Protein AF-A0A2I0T508-F1 (afdb_monomer)

pLDDT: mean 82.02, std 12.59, range [43.59, 94.44]

Sequence (96 aa):
MKLAILESLFSGFYTRNPPATGTGTLHITLEDVNDNVPSLYPTLAKVCEDAKDLRVVVLGASDKDLHPNTDPFKFELNKQSGPEKLWRITKLNTLH

Nearest PDB structures (foldseek):
  5v5x-assembly1_A  TM=7.583E-01  e=4.319E-03  Mus musculus
  5vvm-assembly2_B  TM=7.137E-01  e=1.176E-01  Homo sapiens
  7t4e-assembly1_F  TM=5.465E-01  e=6.822E+00  Enterococcus faecalis

InterPro domains:
  IPR020894 Cadherin conserved site [PS00232] (28-38)
  IPR039808 Cadherin [PTHR24027] (16-92)

Foldseek 3Di:
DDWPWDKDKDKDWDPDVVTDIDIDIDTDTDDWDLPWDKDKPPPDFDADPPDPDPPRDDMDIFTPTDPPSTDDDDDDDDPDDDPDPPDDDDDDDPDD

Structure (mmCIF, N/CA/C/O backbone):
data_AF-A0A2I0T508-F1
#
_entry.id   AF-A0A2I0T508-F1
#
loop_
_atom_site.group_PDB
_atom_site.id
_atom_site.type_symbol
_atom_site.label_atom_id
_atom_site.label_alt_id
_atom_site.label_comp_id
_atom_site.label_asym_id
_atom_site.label_entity_id
_atom_site.label_seq_id
_atom_site.pdbx_PDB_ins_code
_atom_site.Cartn_x
_atom_site.Cartn_y
_atom_site.Cartn_z
_atom_site.occupancy
_atom_site.B_iso_or_equiv
_atom_site.auth_seq_id
_atom_site.auth_comp_id
_atom_site.auth_asym_id
_atom_site.auth_atom_id
_atom_site.pdbx_PDB_model_num
ATOM 1 N N . MET A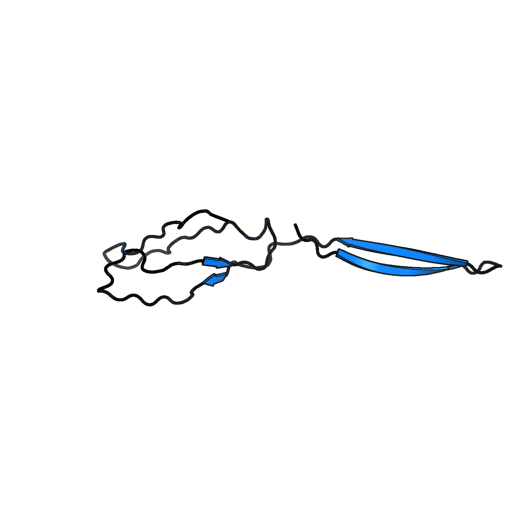 1 1 ? -2.458 3.220 -13.360 1.00 45.78 1 MET A N 1
ATOM 2 C CA . MET A 1 1 ? -1.290 3.038 -14.248 1.00 45.78 1 MET A CA 1
ATOM 3 C C . MET A 1 1 ? -0.482 4.322 -14.319 1.00 45.78 1 MET A C 1
ATOM 5 O O . MET A 1 1 ? -0.783 5.184 -15.138 1.00 45.78 1 MET A O 1
ATOM 9 N N . LYS A 1 2 ? 0.527 4.476 -13.462 1.00 43.59 2 LYS A N 1
ATOM 10 C CA . LYS A 1 2 ? 1.580 5.459 -13.715 1.00 43.59 2 LYS A CA 1
ATOM 11 C C . LYS A 1 2 ? 2.906 4.724 -13.738 1.00 43.59 2 LYS A C 1
ATOM 13 O O . LYS A 1 2 ? 3.523 4.493 -12.715 1.00 43.59 2 LYS A O 1
ATOM 18 N N . LEU A 1 3 ? 3.265 4.313 -14.942 1.00 57.47 3 LEU A N 1
ATOM 19 C CA . LEU A 1 3 ? 4.569 3.777 -15.282 1.00 57.47 3 LEU A CA 1
ATOM 20 C C . LEU A 1 3 ? 5.614 4.831 -14.904 1.00 57.47 3 LEU A C 1
ATOM 22 O O . LEU A 1 3 ? 5.442 6.010 -15.232 1.00 57.47 3 LEU A O 1
ATOM 26 N N . ALA A 1 4 ? 6.689 4.435 -14.234 1.00 65.94 4 ALA A N 1
ATOM 27 C CA . ALA A 1 4 ? 7.892 5.246 -14.293 1.00 65.94 4 ALA A CA 1
ATOM 28 C C . ALA A 1 4 ? 8.483 5.036 -15.693 1.00 65.94 4 ALA A C 1
ATOM 30 O O . ALA A 1 4 ? 8.881 3.925 -16.048 1.00 65.94 4 ALA A O 1
ATOM 31 N N . ILE A 1 5 ? 8.462 6.089 -16.511 1.00 77.81 5 ILE A N 1
ATOM 32 C CA . ILE A 1 5 ? 9.137 6.102 -17.808 1.00 77.81 5 ILE A CA 1
ATOM 33 C C . ILE A 1 5 ? 10.505 6.725 -17.579 1.00 77.81 5 ILE A C 1
ATOM 35 O O . ILE A 1 5 ? 10.604 7.860 -17.110 1.00 77.81 5 ILE A O 1
ATOM 39 N N . LEU A 1 6 ? 11.552 5.970 -17.897 1.00 83.75 6 LEU A N 1
ATOM 40 C CA . LEU A 1 6 ? 12.906 6.497 -17.957 1.00 83.75 6 LEU A CA 1
ATOM 41 C C . LEU A 1 6 ? 13.235 6.785 -19.418 1.00 83.75 6 LEU A C 1
ATOM 43 O O . LEU A 1 6 ? 13.191 5.889 -20.264 1.00 83.75 6 LEU A O 1
ATOM 47 N N . GLU A 1 7 ? 13.566 8.039 -19.701 1.00 90.31 7 GLU A N 1
ATOM 4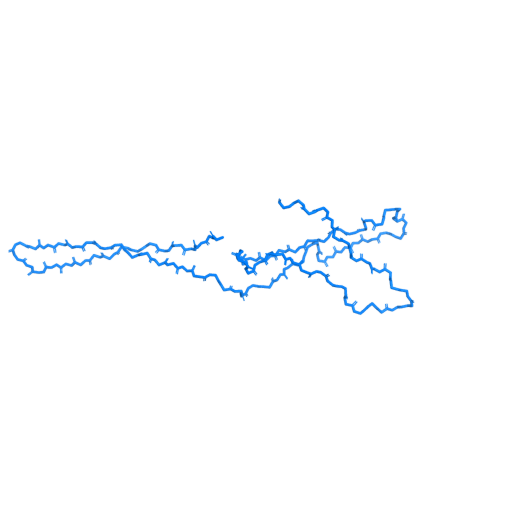8 C CA . GLU A 1 7 ? 14.048 8.465 -21.009 1.00 90.31 7 GLU A CA 1
ATOM 49 C C . GLU A 1 7 ? 15.567 8.615 -20.960 1.00 90.31 7 GLU A C 1
ATOM 51 O O . GLU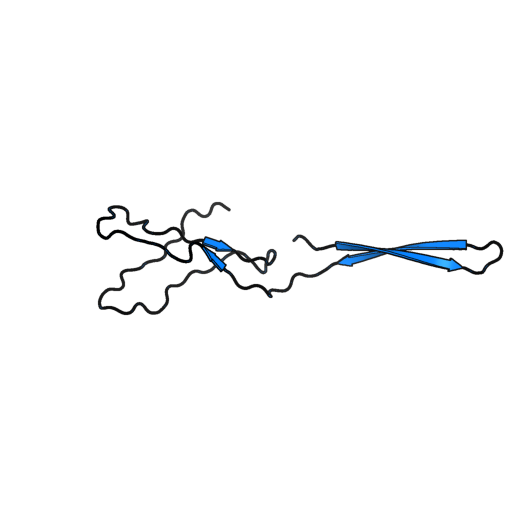 A 1 7 ? 16.120 9.293 -20.091 1.00 90.31 7 GLU A O 1
ATOM 56 N N . SER A 1 8 ? 16.255 7.966 -21.896 1.00 88.69 8 SER A N 1
ATOM 57 C CA . SER A 1 8 ? 17.704 8.079 -22.048 1.00 88.69 8 SER A CA 1
ATOM 58 C C . SER A 1 8 ? 18.058 8.412 -23.491 1.00 88.69 8 SER A C 1
ATOM 60 O O . SER A 1 8 ? 17.467 7.874 -24.425 1.00 88.69 8 SER A O 1
ATOM 62 N N . LEU A 1 9 ? 19.030 9.303 -23.678 1.00 92.31 9 LEU A N 1
ATOM 63 C CA . LEU A 1 9 ? 19.562 9.660 -24.989 1.00 92.31 9 LEU A CA 1
ATOM 64 C C . LEU A 1 9 ? 20.874 8.918 -25.222 1.00 92.31 9 LEU A C 1
ATOM 66 O O . LEU A 1 9 ? 21.809 9.023 -24.429 1.00 92.31 9 LEU A O 1
ATOM 70 N N . PHE A 1 10 ? 20.961 8.220 -26.348 1.00 90.12 10 PHE A N 1
ATOM 71 C CA . PHE A 1 10 ? 22.198 7.620 -26.825 1.00 90.12 10 PHE A CA 1
ATOM 72 C C . PHE A 1 10 ? 22.661 8.330 -28.098 1.00 90.12 10 PHE A C 1
ATOM 74 O O . PHE A 1 10 ? 21.866 8.590 -29.003 1.00 90.12 10 PHE A O 1
ATOM 81 N N . SER A 1 11 ? 23.958 8.631 -28.169 1.00 90.12 11 SER A N 1
ATOM 82 C CA . SER A 1 11 ? 24.590 9.271 -29.322 1.00 90.12 11 SER A CA 1
ATOM 83 C C . SER A 1 11 ? 25.643 8.343 -29.919 1.00 90.12 11 SER A C 1
ATOM 85 O O . SER A 1 11 ? 26.551 7.889 -29.221 1.00 90.12 11 SER A O 1
ATOM 87 N N . GLY A 1 12 ? 25.513 8.062 -31.214 1.00 89.12 12 GLY A N 1
ATOM 88 C CA . GLY A 1 12 ? 26.474 7.295 -31.998 1.00 89.12 12 GLY A CA 1
ATOM 89 C C . GLY A 1 12 ? 27.248 8.192 -32.962 1.00 89.12 12 GLY A C 1
ATOM 90 O O . GLY A 1 12 ? 26.666 9.042 -33.639 1.00 89.12 12 GLY A O 1
ATOM 91 N N . PHE A 1 13 ? 28.559 7.968 -33.063 1.00 90.25 13 PHE A N 1
ATOM 92 C CA . PHE A 1 13 ? 29.442 8.651 -34.010 1.00 90.25 13 PHE A CA 1
ATOM 93 C C . PHE A 1 13 ? 29.810 7.713 -35.163 1.00 90.25 13 PHE A C 1
ATOM 95 O O . PHE A 1 13 ? 30.315 6.613 -34.941 1.00 90.25 13 PHE A O 1
ATOM 102 N N . TYR A 1 14 ? 29.593 8.159 -36.399 1.00 88.06 14 TYR A N 1
ATOM 103 C CA . TYR A 1 14 ? 29.971 7.433 -37.608 1.00 88.06 14 TYR A CA 1
ATOM 104 C C . TYR A 1 14 ? 31.225 8.062 -38.215 1.00 88.06 14 TYR A C 1
ATOM 106 O O . TYR A 1 14 ? 31.209 9.216 -38.650 1.00 88.06 14 TYR A O 1
ATOM 114 N N . THR A 1 15 ? 32.302 7.284 -38.312 1.00 88.81 15 THR A N 1
ATOM 115 C CA . THR A 1 15 ? 33.604 7.688 -38.872 1.00 88.81 15 THR A CA 1
ATOM 116 C C . THR A 1 15 ? 33.617 7.711 -40.410 1.00 88.81 15 THR A C 1
ATOM 118 O O . THR A 1 15 ? 34.551 7.231 -41.050 1.00 88.81 15 THR A O 1
ATOM 121 N N . ARG A 1 16 ? 32.565 8.256 -41.035 1.00 86.50 16 ARG A N 1
ATOM 122 C CA . ARG A 1 16 ? 32.528 8.518 -42.485 1.00 86.50 16 ARG A CA 1
ATOM 123 C C . ARG A 1 16 ? 33.164 9.872 -42.814 1.00 86.50 16 ARG A C 1
ATOM 125 O O . ARG A 1 16 ? 33.439 10.660 -41.918 1.00 86.50 16 ARG A O 1
ATOM 132 N N . ASN A 1 17 ? 33.406 10.135 -44.098 1.00 90.69 17 ASN A N 1
ATOM 133 C CA . ASN A 1 17 ? 33.809 11.451 -44.593 1.00 90.69 17 ASN A CA 1
ATOM 134 C C . ASN A 1 17 ? 32.714 11.995 -45.536 1.00 90.69 17 ASN A C 1
ATOM 136 O O . ASN A 1 17 ? 32.562 11.445 -46.628 1.00 90.69 17 ASN A O 1
ATOM 140 N N . PRO A 1 18 ? 31.935 13.019 -45.144 1.00 88.94 18 PRO A N 1
ATOM 141 C CA . PRO A 1 18 ? 32.014 13.745 -43.877 1.00 88.94 18 PRO A CA 1
ATOM 142 C C . PRO A 1 18 ? 31.537 12.903 -42.673 1.00 88.94 18 PRO A C 1
ATOM 144 O O . PRO A 1 18 ? 30.709 11.999 -42.848 1.00 88.94 18 PRO A O 1
ATOM 147 N N . PRO A 1 19 ? 32.041 13.184 -41.455 1.00 88.94 19 PRO A N 1
ATOM 148 C CA . PRO A 1 19 ? 31.567 12.533 -40.238 1.00 88.94 19 PRO A CA 1
ATOM 149 C C . PRO A 1 19 ? 30.084 12.807 -40.007 1.00 88.94 19 PRO A C 1
ATOM 151 O O . PRO A 1 19 ? 29.589 13.891 -40.312 1.00 88.94 19 PRO A O 1
ATOM 154 N N . ALA A 1 20 ? 29.381 11.832 -39.440 1.00 91.88 20 ALA A N 1
ATOM 155 C CA . ALA A 1 20 ? 27.967 11.966 -39.112 1.00 91.88 20 ALA A CA 1
ATOM 156 C C . ALA A 1 20 ? 27.703 11.488 -37.686 1.00 91.88 20 ALA A C 1
ATOM 158 O O . ALA A 1 20 ? 28.365 10.574 -37.194 1.00 91.88 20 ALA A O 1
ATOM 159 N N . THR A 1 21 ? 26.703 12.076 -37.043 1.00 91.25 21 THR A N 1
ATOM 160 C CA . THR A 1 21 ? 26.183 11.630 -35.751 1.00 91.25 21 THR A CA 1
ATOM 161 C C . THR A 1 21 ? 24.737 11.189 -35.902 1.00 91.25 21 THR A C 1
ATOM 163 O O . THR A 1 21 ? 24.002 11.691 -36.752 1.00 91.25 21 THR A O 1
ATOM 166 N N . GLY A 1 22 ? 24.336 10.211 -35.099 1.00 91.44 22 GLY A N 1
ATOM 167 C CA . GLY A 1 22 ? 22.944 9.807 -34.960 1.00 91.44 22 GLY A CA 1
ATOM 168 C C . GLY A 1 22 ? 22.575 9.778 -33.488 1.00 91.44 22 GLY A C 1
ATOM 169 O O . GLY A 1 22 ? 23.335 9.250 -32.678 1.00 91.44 22 GLY A O 1
ATOM 170 N N . THR A 1 23 ? 21.411 10.322 -33.156 1.00 94.12 23 THR A N 1
ATOM 171 C CA . THR A 1 23 ? 20.872 10.294 -31.796 1.00 94.12 23 THR A CA 1
ATOM 172 C C . THR A 1 23 ? 19.637 9.408 -31.776 1.00 94.12 23 THR A C 1
ATOM 174 O O . THR A 1 23 ? 18.786 9.514 -32.658 1.00 94.12 23 THR A O 1
ATOM 177 N N . GLY A 1 24 ? 19.546 8.537 -30.777 1.00 92.75 24 GLY A N 1
ATOM 178 C CA . GLY A 1 24 ? 18.352 7.754 -30.484 1.00 92.75 24 GLY A CA 1
ATOM 179 C C . GLY A 1 24 ? 17.875 8.027 -29.063 1.00 92.75 24 GLY A C 1
ATOM 180 O O . GLY A 1 24 ? 18.693 8.219 -28.162 1.00 92.75 24 GLY A O 1
ATOM 181 N N . THR A 1 25 ? 16.561 8.022 -28.865 1.00 93.62 25 THR A N 1
ATOM 182 C CA . THR A 1 25 ? 15.950 8.068 -27.533 1.00 93.62 25 THR A CA 1
ATOM 183 C C . THR A 1 25 ? 15.477 6.669 -27.169 1.00 93.62 25 THR A C 1
ATOM 185 O O . THR A 1 25 ? 14.764 6.027 -27.940 1.00 93.62 25 THR A O 1
ATOM 188 N N . LEU A 1 26 ? 15.878 6.192 -25.997 1.00 90.56 26 LEU A N 1
ATOM 189 C CA . LEU A 1 26 ? 15.419 4.941 -25.416 1.00 90.56 26 LEU A CA 1
ATOM 190 C C . LEU A 1 26 ? 14.326 5.244 -24.391 1.00 90.56 26 LEU A C 1
ATOM 192 O O . LEU A 1 26 ? 14.572 5.965 -23.425 1.00 90.56 26 LEU A O 1
ATOM 196 N N . HIS A 1 27 ? 13.137 4.678 -24.603 1.00 91.19 27 HIS A N 1
ATOM 197 C CA . HIS A 1 27 ? 12.046 4.705 -23.630 1.00 91.19 27 HIS A CA 1
ATOM 198 C C . HIS A 1 27 ? 12.024 3.381 -22.878 1.00 91.19 27 HIS A C 1
ATOM 200 O O . HIS A 1 27 ? 11.742 2.334 -23.463 1.00 91.19 27 HIS A O 1
ATOM 206 N N . ILE A 1 28 ? 12.315 3.430 -21.582 1.00 88.44 28 ILE A N 1
ATOM 207 C CA . ILE A 1 28 ? 12.232 2.268 -20.702 1.00 88.44 28 ILE A CA 1
ATOM 208 C C . ILE A 1 28 ? 10.961 2.403 -19.878 1.00 88.44 28 ILE A C 1
ATOM 210 O O . ILE A 1 28 ? 10.764 3.394 -19.176 1.00 88.44 28 ILE A O 1
ATOM 214 N N . THR A 1 29 ? 10.106 1.391 -19.980 1.00 85.50 29 THR A N 1
ATOM 215 C CA . THR A 1 29 ? 8.873 1.297 -19.203 1.00 85.50 29 THR A CA 1
ATOM 216 C C . THR A 1 29 ? 9.104 0.344 -18.044 1.00 85.50 29 THR A C 1
ATOM 218 O O . THR A 1 29 ? 9.461 -0.810 -18.270 1.00 85.50 29 THR A O 1
ATOM 221 N N . LEU A 1 30 ? 8.927 0.830 -16.816 1.00 87.12 30 LEU A N 1
ATOM 222 C CA . LEU A 1 30 ? 9.001 -0.005 -15.622 1.00 87.12 30 LEU A CA 1
ATOM 223 C C . LEU A 1 30 ? 7.610 -0.528 -15.262 1.00 87.12 30 LEU A C 1
ATOM 225 O O . LEU A 1 30 ? 6.656 0.249 -15.159 1.00 87.12 30 LEU A O 1
ATOM 229 N N . GLU A 1 31 ? 7.518 -1.844 -15.089 1.00 87.56 31 GLU A N 1
ATOM 230 C CA . GLU A 1 31 ? 6.323 -2.516 -14.586 1.00 87.56 31 GLU A CA 1
ATOM 231 C C . GLU A 1 31 ? 6.322 -2.508 -13.058 1.00 87.56 31 GLU A C 1
ATOM 233 O O . GLU A 1 31 ? 7.358 -2.696 -12.420 1.00 87.56 31 GLU A O 1
ATOM 238 N N . ASP A 1 32 ? 5.146 -2.270 -12.489 1.00 87.12 32 ASP A N 1
ATOM 239 C CA . ASP A 1 32 ? 4.930 -2.298 -11.048 1.00 87.12 32 ASP A CA 1
ATOM 240 C C . ASP A 1 32 ? 4.787 -3.747 -10.566 1.00 87.12 32 ASP A C 1
ATOM 242 O O . ASP A 1 32 ? 4.018 -4.526 -11.140 1.00 87.12 32 ASP A O 1
ATOM 246 N N . VAL A 1 33 ? 5.511 -4.102 -9.508 1.00 91.00 33 VAL A N 1
ATOM 247 C CA . VAL A 1 33 ? 5.449 -5.420 -8.867 1.00 91.00 33 VAL A CA 1
ATOM 248 C C . VAL A 1 33 ? 4.889 -5.227 -7.466 1.00 91.00 33 VAL A C 1
ATOM 250 O O . VAL A 1 33 ? 5.245 -4.265 -6.803 1.00 91.00 33 VAL A O 1
ATOM 253 N N . ASN A 1 34 ? 4.037 -6.149 -7.018 1.00 91.31 34 ASN A N 1
ATOM 254 C CA . ASN A 1 34 ? 3.477 -6.137 -5.668 1.00 91.31 34 ASN A CA 1
ATOM 255 C C . ASN A 1 34 ? 4.548 -6.532 -4.636 1.00 91.31 34 ASN A C 1
ATOM 257 O O . ASN A 1 34 ? 4.673 -7.710 -4.280 1.00 91.31 34 ASN A O 1
ATOM 261 N N . ASP A 1 35 ? 5.380 -5.568 -4.249 1.00 93.19 35 ASP A N 1
ATOM 262 C CA . ASP A 1 35 ? 6.482 -5.744 -3.303 1.00 93.19 35 ASP A CA 1
ATOM 263 C C . ASP A 1 35 ? 6.319 -4.927 -2.014 1.00 93.19 35 ASP A C 1
ATOM 265 O O . ASP A 1 35 ? 7.103 -5.098 -1.072 1.00 93.19 35 ASP A O 1
ATOM 269 N N . ASN A 1 36 ? 5.271 -4.106 -1.921 1.00 92.56 36 ASN A N 1
ATOM 270 C CA . ASN A 1 36 ? 4.895 -3.409 -0.704 1.00 92.56 36 ASN A CA 1
ATOM 271 C C . ASN A 1 36 ? 3.713 -4.115 -0.024 1.00 92.56 36 ASN A C 1
ATOM 273 O O . ASN A 1 36 ? 2.914 -4.814 -0.633 1.00 92.56 36 ASN A O 1
ATOM 277 N N . VAL A 1 37 ? 3.651 -4.006 1.306 1.00 92.56 37 VAL A N 1
ATOM 278 C CA . VAL A 1 37 ? 2.540 -4.558 2.092 1.00 92.56 37 VAL A CA 1
ATOM 279 C C . VAL A 1 37 ? 1.639 -3.432 2.595 1.00 92.56 37 VAL A C 1
ATOM 281 O O . VAL A 1 37 ? 2.153 -2.373 2.986 1.00 92.56 37 VAL A O 1
ATOM 284 N N . PRO A 1 38 ? 0.319 -3.665 2.719 1.00 94.44 38 PRO A N 1
ATOM 285 C CA . PRO A 1 38 ? -0.590 -2.643 3.208 1.00 94.44 38 PRO A CA 1
ATOM 286 C C . PRO A 1 38 ? -0.266 -2.221 4.643 1.00 94.44 38 PRO A C 1
ATOM 288 O O . PRO A 1 38 ? -0.046 -3.045 5.535 1.00 94.44 38 PRO A O 1
ATOM 291 N N . SER A 1 39 ? -0.309 -0.915 4.890 1.00 93.50 39 SER A N 1
ATOM 292 C CA . SER A 1 39 ? -0.100 -0.304 6.204 1.00 93.50 39 SER A CA 1
ATOM 293 C C . SER A 1 39 ? -1.416 0.220 6.779 1.00 93.50 39 SER A C 1
ATOM 295 O O . SER A 1 39 ? -2.189 0.867 6.077 1.00 93.50 39 SER A O 1
ATOM 297 N N . LEU A 1 40 ? -1.687 -0.069 8.056 1.00 92.19 40 LEU A N 1
ATOM 298 C CA . LEU A 1 40 ? -2.910 0.349 8.752 1.00 92.19 40 LEU A CA 1
ATOM 299 C C . LEU A 1 40 ? -2.761 1.732 9.391 1.00 92.19 40 LEU A C 1
ATOM 301 O O . LEU A 1 40 ? -1.734 2.034 10.001 1.00 92.19 40 LEU A O 1
ATOM 305 N N . TYR A 1 41 ? -3.826 2.532 9.345 1.00 89.50 41 TYR A N 1
ATOM 306 C CA . TYR A 1 41 ? -3.907 3.809 10.048 1.00 89.50 41 TYR A CA 1
ATOM 307 C C . TYR A 1 41 ? -5.316 4.064 10.622 1.00 89.50 41 TYR A C 1
ATOM 309 O O . TYR A 1 41 ? -6.293 3.931 9.888 1.00 89.50 41 TYR A O 1
ATOM 317 N N . PRO A 1 42 ? -5.451 4.493 11.891 1.00 89.50 42 PRO A N 1
ATOM 318 C CA . PRO A 1 42 ? -4.397 4.564 12.901 1.00 89.50 42 PRO A CA 1
ATOM 319 C C . PRO A 1 42 ? -3.951 3.170 13.373 1.00 8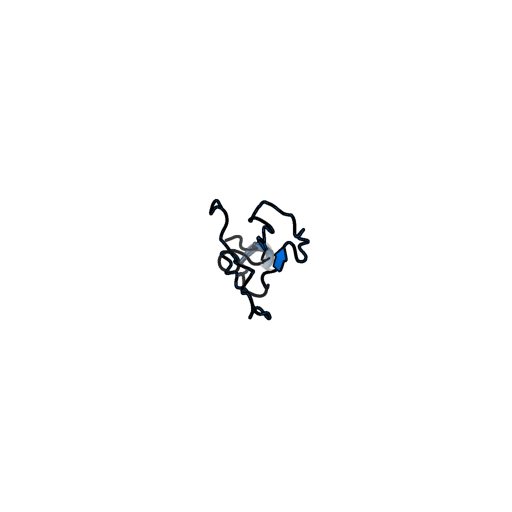9.50 42 PRO A C 1
ATOM 321 O O . PRO A 1 42 ? -4.735 2.225 13.404 1.00 89.50 42 PRO A O 1
ATOM 324 N N . THR A 1 43 ? -2.688 3.049 13.792 1.00 88.94 43 THR A N 1
ATOM 325 C CA . THR A 1 43 ? -2.139 1.810 14.380 1.00 88.94 43 THR A CA 1
ATOM 326 C C . THR A 1 43 ? -2.552 1.607 15.838 1.00 88.94 43 THR A C 1
ATOM 328 O O . THR A 1 43 ? -2.525 0.487 16.342 1.00 88.94 43 THR A O 1
ATOM 331 N N . LEU A 1 44 ? -2.948 2.686 16.515 1.00 86.06 44 LEU A N 1
ATOM 332 C CA . LEU A 1 44 ? -3.458 2.676 17.878 1.00 86.06 44 LEU A CA 1
ATOM 333 C C . LEU A 1 44 ? -4.730 3.514 17.945 1.00 86.06 44 LEU A C 1
ATOM 335 O O . LEU A 1 44 ? -4.730 4.688 17.577 1.00 86.06 44 LEU A O 1
ATOM 339 N N . ALA A 1 45 ? -5.788 2.927 18.490 1.00 83.56 45 ALA A N 1
ATOM 340 C CA . ALA A 1 45 ? -7.021 3.626 18.799 1.00 83.56 45 ALA A CA 1
ATOM 341 C C . ALA A 1 45 ? -7.294 3.557 20.302 1.00 83.56 45 ALA A C 1
ATOM 343 O O . ALA A 1 45 ? -7.053 2.532 20.941 1.00 83.56 45 ALA A O 1
ATOM 344 N N . LYS A 1 46 ? -7.786 4.662 20.866 1.00 81.44 46 LYS A N 1
ATOM 345 C CA . LYS A 1 46 ? -8.212 4.748 22.264 1.00 81.44 46 LYS A CA 1
ATOM 346 C C . LYS A 1 46 ? -9.715 4.947 22.302 1.00 81.44 46 LYS A C 1
ATOM 348 O O . LYS A 1 46 ? -10.249 5.766 21.562 1.00 81.44 46 LYS A O 1
ATOM 353 N N . VAL A 1 47 ? -10.361 4.184 23.168 1.00 79.06 47 VAL A N 1
ATOM 354 C CA . VAL A 1 47 ? -11.813 4.083 23.264 1.00 79.06 47 VAL A CA 1
ATOM 355 C C . VAL A 1 47 ? -12.204 4.307 24.708 1.00 79.06 47 VAL A C 1
ATOM 357 O O . VAL A 1 47 ? -11.597 3.711 25.597 1.00 79.06 47 VAL A O 1
ATOM 360 N N . CYS A 1 48 ? -13.204 5.153 24.932 1.00 78.38 48 CYS A N 1
ATOM 361 C CA . CYS A 1 48 ? -13.794 5.334 26.250 1.00 78.38 48 CYS A CA 1
ATOM 362 C C . CYS A 1 48 ? -14.997 4.398 26.412 1.00 78.38 48 CYS A C 1
ATOM 364 O O . CYS A 1 48 ? -15.761 4.194 25.470 1.00 78.38 48 CYS A O 1
ATOM 366 N N . GLU A 1 49 ? -15.163 3.830 27.604 1.00 72.75 49 GLU A N 1
ATOM 367 C CA . GLU A 1 49 ? -16.252 2.897 27.926 1.00 72.75 49 GLU A CA 1
ATOM 368 C C . GLU A 1 49 ? -17.638 3.569 27.897 1.00 72.75 49 GLU A C 1
ATOM 370 O O . GLU A 1 49 ? -18.642 2.930 27.604 1.00 72.75 49 GLU A O 1
ATOM 375 N N . ASP A 1 50 ? -17.688 4.882 28.128 1.00 73.12 50 ASP A N 1
ATOM 376 C CA . ASP A 1 50 ? -18.892 5.718 28.100 1.00 73.12 50 ASP A CA 1
ATOM 377 C C . ASP A 1 50 ? -19.234 6.269 26.702 1.00 73.12 50 ASP A C 1
ATOM 379 O O . ASP A 1 50 ? -20.164 7.072 26.551 1.00 73.12 50 ASP A O 1
ATOM 383 N N . ALA A 1 51 ? -18.500 5.853 25.664 1.00 67.56 51 ALA A N 1
ATOM 384 C CA . ALA A 1 51 ? -18.736 6.303 24.302 1.00 67.56 51 ALA A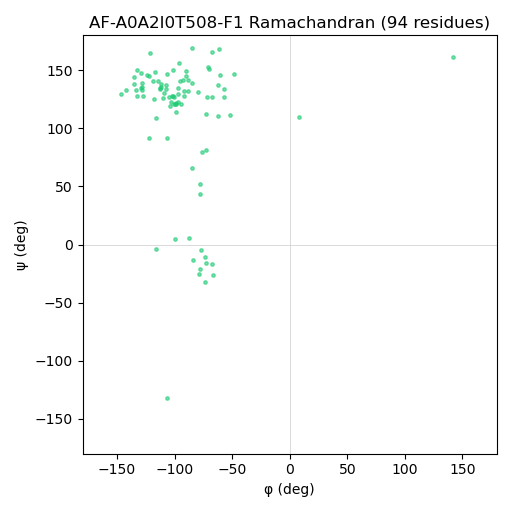 CA 1
ATOM 385 C C . ALA A 1 51 ? -20.135 5.874 23.823 1.00 67.56 51 ALA A C 1
ATOM 387 O O . ALA A 1 51 ? -20.410 4.703 23.576 1.00 67.56 51 ALA A O 1
ATOM 388 N N . LYS A 1 52 ? -21.032 6.854 23.655 1.00 63.66 52 LYS A N 1
ATOM 389 C CA . LYS A 1 52 ? -22.406 6.633 23.164 1.00 63.66 52 LYS A CA 1
ATOM 390 C C . LYS A 1 52 ? -22.484 6.308 21.666 1.00 63.66 52 LYS A C 1
ATOM 392 O O . LYS A 1 52 ? -23.534 5.862 21.209 1.00 63.66 52 LYS A O 1
ATOM 397 N N . ASP A 1 53 ? -21.420 6.557 20.900 1.00 62.62 53 ASP A N 1
ATOM 398 C CA . ASP A 1 53 ? -21.361 6.255 19.465 1.00 62.62 53 ASP A CA 1
ATOM 399 C C . ASP A 1 53 ? -20.665 4.904 19.227 1.00 62.62 53 ASP A C 1
ATOM 401 O O . ASP A 1 53 ? -19.560 4.663 19.706 1.00 62.62 53 ASP A O 1
ATOM 405 N N . LEU A 1 54 ? -21.308 4.029 18.448 1.00 60.12 54 LEU A N 1
ATOM 406 C CA . LEU A 1 54 ? -20.778 2.723 18.035 1.00 60.12 54 LEU A CA 1
ATOM 407 C C . LEU A 1 54 ? -19.671 2.849 16.970 1.00 60.12 54 LEU A C 1
ATOM 409 O O . LEU A 1 54 ? -18.995 1.866 16.659 1.00 60.12 54 LEU A O 1
ATOM 413 N N . ARG A 1 55 ? -19.467 4.044 16.397 1.00 61.72 55 ARG A N 1
ATOM 414 C CA . ARG A 1 55 ? -18.352 4.366 15.489 1.00 61.72 55 ARG A CA 1
ATOM 415 C C . ARG A 1 55 ? -17.115 4.761 16.276 1.00 61.72 55 ARG A C 1
ATOM 417 O O . ARG A 1 55 ? -16.642 5.889 16.240 1.00 61.72 55 ARG A O 1
ATOM 424 N N . VAL A 1 56 ? -16.608 3.783 16.999 1.00 71.25 56 VAL A N 1
ATOM 425 C CA . VAL A 1 56 ? -15.554 3.992 17.977 1.00 71.25 56 VAL A CA 1
ATOM 426 C C . VAL A 1 56 ? -14.188 4.239 17.311 1.00 71.25 56 VAL A C 1
ATOM 428 O O . VAL A 1 56 ? -13.375 4.996 17.836 1.00 71.25 56 VAL A O 1
ATOM 431 N N . VAL A 1 57 ? -13.933 3.633 16.142 1.00 81.06 57 VAL A N 1
ATOM 432 C CA . VAL A 1 57 ? -12.664 3.765 15.406 1.00 81.06 57 VAL A CA 1
ATOM 433 C C . VAL A 1 57 ? -12.906 3.713 13.898 1.00 81.06 57 VAL A C 1
ATOM 435 O O . VAL A 1 57 ? -13.543 2.786 13.400 1.00 81.06 57 VAL A O 1
ATOM 438 N N . VAL A 1 58 ? -12.356 4.681 13.162 1.00 85.38 58 VAL A N 1
ATOM 439 C CA . VAL A 1 58 ? -12.263 4.643 11.695 1.00 85.38 58 VAL A CA 1
ATOM 440 C C . VAL A 1 58 ? -10.855 4.193 11.325 1.00 85.38 58 VAL A C 1
ATOM 442 O O . VAL A 1 58 ? -9.888 4.835 11.725 1.00 85.38 58 VAL A O 1
ATOM 445 N N . LEU A 1 59 ? -10.751 3.088 10.587 1.00 87.38 59 LEU A N 1
ATOM 446 C CA . LEU A 1 59 ? -9.487 2.523 10.115 1.00 87.38 59 LEU A CA 1
ATOM 447 C C . LEU A 1 59 ? -9.401 2.671 8.595 1.00 87.38 59 LEU A C 1
ATOM 449 O O . LEU A 1 59 ? -10.377 2.426 7.885 1.00 87.38 59 LEU A O 1
ATOM 453 N N . GLY A 1 60 ? -8.223 3.038 8.114 1.00 89.81 60 GLY A N 1
ATOM 454 C CA . GLY A 1 60 ? -7.829 3.011 6.715 1.00 89.81 60 GLY A CA 1
ATOM 455 C C . GLY A 1 60 ? -6.604 2.126 6.518 1.00 89.81 60 GLY A C 1
ATOM 456 O O . GLY A 1 60 ? -5.909 1.769 7.473 1.00 89.81 60 GLY A O 1
ATOM 457 N N . ALA A 1 61 ? -6.350 1.776 5.263 1.00 91.69 61 ALA A N 1
ATOM 458 C CA . ALA A 1 61 ? -5.115 1.139 4.847 1.00 91.69 61 ALA A CA 1
ATOM 459 C C . ALA A 1 61 ? -4.532 1.906 3.661 1.00 91.69 61 ALA A C 1
ATOM 461 O O . ALA A 1 61 ? -5.279 2.476 2.863 1.00 91.69 61 ALA A O 1
ATOM 462 N N . SER A 1 62 ? -3.209 1.928 3.572 1.00 91.62 62 SER A N 1
ATOM 463 C CA . SER A 1 62 ? -2.482 2.493 2.442 1.00 91.62 62 SER A CA 1
ATOM 464 C C . SER A 1 62 ? -1.353 1.568 2.027 1.00 91.62 62 SER A C 1
ATOM 466 O O . SER A 1 62 ? -0.631 1.052 2.883 1.00 91.62 62 SER A O 1
ATOM 468 N N . ASP A 1 63 ? -1.183 1.415 0.724 1.00 93.56 63 ASP A N 1
ATOM 469 C CA . ASP A 1 63 ? -0.084 0.691 0.101 1.00 93.56 63 ASP A CA 1
ATOM 470 C C . ASP A 1 63 ? 0.636 1.632 -0.877 1.00 93.56 63 ASP A C 1
ATOM 472 O O . ASP A 1 63 ? 0.008 2.534 -1.441 1.00 93.56 63 ASP A O 1
ATOM 476 N N . LYS A 1 64 ? 1.957 1.484 -0.998 1.00 91.44 64 LYS A N 1
ATOM 477 C CA . LYS A 1 64 ? 2.801 2.318 -1.863 1.00 91.44 64 LYS A CA 1
ATOM 478 C C . LYS A 1 64 ? 2.825 1.831 -3.307 1.00 91.44 64 LYS A C 1
ATOM 480 O O . LYS A 1 64 ? 3.264 2.597 -4.166 1.00 91.44 64 LYS A O 1
ATOM 485 N N . ASP A 1 65 ? 2.343 0.619 -3.552 1.00 91.69 65 ASP A N 1
ATOM 486 C CA . ASP A 1 65 ? 2.207 0.080 -4.896 1.00 91.69 65 ASP A CA 1
ATOM 487 C C . ASP A 1 65 ? 1.146 0.832 -5.703 1.00 91.69 65 ASP A C 1
ATOM 489 O O . ASP A 1 65 ? 0.328 1.607 -5.187 1.00 91.69 65 ASP A O 1
ATOM 493 N N . LEU A 1 66 ? 1.161 0.616 -7.014 1.00 88.25 66 LEU A N 1
ATOM 494 C CA . LEU A 1 66 ? 0.217 1.240 -7.927 1.00 88.25 66 LEU A CA 1
ATOM 495 C C . LEU A 1 66 ? -0.950 0.303 -8.220 1.00 88.25 66 LEU A C 1
ATOM 497 O O . LEU A 1 66 ? -0.838 -0.914 -8.159 1.00 88.25 66 LEU A O 1
ATOM 501 N N . HIS A 1 67 ? -2.096 0.861 -8.618 1.00 85.69 67 HIS A N 1
ATOM 502 C CA . HIS A 1 67 ? -3.202 0.035 -9.108 1.00 85.69 67 HIS A CA 1
ATOM 503 C C . HIS A 1 67 ? -2.730 -0.825 -10.298 1.00 85.69 67 HIS A C 1
ATOM 505 O O . HIS A 1 67 ? -2.223 -0.239 -11.271 1.00 85.69 67 HIS A O 1
ATOM 511 N N . PRO A 1 68 ? -2.930 -2.162 -10.272 1.00 89.12 68 PRO A N 1
ATOM 512 C CA . PRO A 1 68 ? -3.842 -2.934 -9.404 1.00 89.12 68 PRO A CA 1
ATOM 513 C C . PRO A 1 68 ? -3.221 -3.620 -8.168 1.00 89.12 68 PRO A C 1
ATOM 515 O O . PRO A 1 68 ? -3.923 -4.359 -7.486 1.00 89.12 68 PRO A O 1
ATOM 518 N N . ASN A 1 69 ? -1.938 -3.419 -7.879 1.00 91.19 69 ASN A N 1
ATOM 519 C CA . ASN A 1 69 ? -1.233 -4.054 -6.758 1.00 91.19 69 ASN A CA 1
ATOM 520 C C . ASN A 1 69 ? -1.548 -3.425 -5.385 1.00 91.19 69 ASN A C 1
ATOM 522 O O . ASN A 1 69 ? -1.117 -3.937 -4.361 1.00 91.19 69 ASN A O 1
ATOM 526 N N . THR A 1 70 ? -2.326 -2.341 -5.363 1.00 90.06 70 THR A N 1
ATOM 527 C CA . THR A 1 70 ? -2.767 -1.614 -4.162 1.00 90.06 70 THR A CA 1
ATOM 528 C C . THR A 1 70 ? -4.258 -1.869 -3.875 1.00 90.06 70 THR A C 1
ATOM 530 O O . THR A 1 70 ? -4.702 -3.016 -3.868 1.00 90.06 70 THR A O 1
ATOM 533 N N . ASP A 1 71 ? -5.055 -0.832 -3.611 1.00 87.50 71 ASP A N 1
ATOM 534 C CA . ASP A 1 71 ? -6.496 -0.911 -3.362 1.00 87.50 71 ASP A CA 1
ATOM 535 C C . ASP A 1 71 ? -7.269 -1.755 -4.413 1.00 87.50 71 ASP A C 1
ATOM 537 O O . ASP A 1 71 ? -6.911 -1.760 -5.599 1.00 87.50 71 ASP A O 1
ATOM 541 N N . PRO A 1 72 ? -8.354 -2.464 -4.013 1.00 90.25 72 PRO A N 1
ATOM 542 C CA . PRO A 1 72 ? -9.075 -2.385 -2.734 1.00 90.25 72 PRO A CA 1
ATOM 543 C C . PRO A 1 72 ? -8.575 -3.332 -1.625 1.00 90.25 72 PRO A C 1
ATOM 545 O O . PRO A 1 72 ? -8.268 -4.499 -1.853 1.00 90.25 72 PRO A O 1
ATOM 548 N N . PHE A 1 73 ? -8.633 -2.864 -0.373 1.00 90.06 73 PHE A N 1
ATOM 549 C CA . PHE A 1 73 ? -8.204 -3.634 0.802 1.00 90.06 73 PHE A CA 1
ATOM 550 C C . PHE A 1 73 ? -9.314 -4.483 1.441 1.00 90.06 73 PHE A C 1
ATOM 552 O O . PHE A 1 73 ? -10.489 -4.100 1.476 1.00 90.06 73 PHE A O 1
ATOM 559 N N . LYS A 1 74 ? -8.911 -5.611 2.042 1.00 89.50 74 LYS A N 1
ATOM 560 C CA . LYS A 1 74 ? -9.758 -6.474 2.877 1.00 89.50 74 LYS A CA 1
ATOM 561 C C . LYS A 1 74 ? -9.326 -6.374 4.340 1.00 89.50 74 LYS A C 1
ATOM 563 O O . LYS A 1 74 ? -8.167 -6.609 4.659 1.00 89.50 74 LYS A O 1
ATOM 568 N N . PHE A 1 75 ? -10.270 -6.067 5.226 1.00 89.38 75 PHE A N 1
ATOM 569 C CA . PHE A 1 75 ? -10.027 -5.963 6.666 1.00 89.38 75 PHE A CA 1
ATOM 570 C C . PHE A 1 75 ? -10.693 -7.125 7.401 1.00 89.38 75 PHE A C 1
ATOM 572 O O . PHE A 1 75 ? -11.883 -7.381 7.209 1.00 89.38 75 PHE A O 1
ATOM 579 N N . GLU A 1 76 ? -9.943 -7.797 8.272 1.00 87.88 76 GLU A N 1
ATOM 580 C CA . GLU A 1 76 ? -10.421 -8.917 9.083 1.00 87.88 76 GLU A CA 1
ATOM 581 C C . GLU A 1 76 ? -9.938 -8.774 10.530 1.00 87.88 76 GLU A C 1
ATOM 583 O O . GLU A 1 76 ? -8.833 -8.301 10.789 1.00 87.88 76 GLU A O 1
ATOM 588 N N . LEU A 1 77 ? -10.776 -9.181 11.488 1.00 86.81 77 LEU A N 1
ATOM 589 C CA . LEU A 1 77 ? -10.374 -9.279 12.889 1.00 86.81 77 LEU A CA 1
ATOM 590 C C . LEU A 1 77 ? -9.776 -10.658 13.143 1.00 86.81 77 LEU A C 1
ATOM 592 O O . LEU A 1 77 ? -10.387 -11.677 12.820 1.00 86.81 77 LEU A O 1
ATOM 596 N N . ASN A 1 78 ? -8.620 -10.684 13.802 1.00 83.81 78 ASN A N 1
ATOM 597 C CA . ASN A 1 78 ? -8.051 -11.918 14.334 1.00 83.81 78 ASN A CA 1
ATOM 598 C C . ASN A 1 78 ? -8.984 -12.547 15.386 1.00 83.81 78 ASN A C 1
ATOM 600 O O . ASN A 1 78 ? -9.938 -11.921 15.858 1.00 83.81 78 ASN A O 1
ATOM 604 N N . LYS A 1 79 ? -8.700 -13.798 15.779 1.00 80.56 79 LYS A N 1
ATOM 605 C CA . LYS A 1 79 ? -9.455 -14.501 16.829 1.00 80.56 79 LYS A CA 1
ATOM 606 C C . LYS A 1 79 ? -9.534 -13.630 18.089 1.00 80.56 79 LYS A C 1
ATOM 608 O O . LYS A 1 79 ? -8.524 -13.391 18.745 1.00 80.56 79 LYS A O 1
ATOM 613 N N . GLN A 1 80 ? -10.738 -13.159 18.404 1.00 79.00 80 GLN A N 1
ATOM 614 C CA . GLN A 1 80 ? -10.996 -12.369 19.603 1.00 79.00 80 GLN A CA 1
ATOM 615 C C . GLN A 1 80 ? -10.923 -13.301 20.817 1.00 79.00 80 GLN A C 1
ATOM 617 O O . GLN A 1 80 ? -11.572 -14.347 20.827 1.00 79.00 80 GLN A O 1
ATOM 622 N N . SER A 1 81 ? -10.103 -12.942 21.804 1.00 68.75 81 SER A N 1
ATOM 623 C CA . SER A 1 81 ? -9.980 -13.680 23.062 1.00 68.75 81 SER A CA 1
ATOM 624 C C . SER A 1 81 ? -10.853 -13.005 24.118 1.00 68.75 81 SER A C 1
ATOM 626 O O . SER A 1 81 ? -10.700 -11.810 24.360 1.00 68.75 81 SER A O 1
ATOM 628 N N . GLY A 1 82 ? -11.787 -13.749 24.707 1.00 66.31 82 GLY A N 1
ATOM 629 C CA . GLY A 1 82 ? -12.747 -13.241 25.687 1.00 66.31 82 GLY A CA 1
ATOM 630 C C . GLY A 1 82 ? -14.141 -13.860 25.516 1.00 66.31 82 GLY A C 1
ATOM 631 O O . GLY A 1 82 ? -14.432 -14.418 24.457 1.00 66.31 82 GLY A O 1
ATOM 632 N N . PRO A 1 83 ? -14.999 -13.794 26.550 1.00 58.75 83 PRO A N 1
ATOM 633 C CA . PRO A 1 83 ? -16.328 -14.417 26.545 1.00 58.75 83 PRO A CA 1
ATOM 634 C C . PRO A 1 83 ? -17.316 -13.776 25.554 1.00 58.75 83 PRO A C 1
ATOM 636 O O . PRO A 1 83 ? -18.296 -14.410 25.178 1.00 58.75 83 PRO A O 1
ATOM 639 N N . GLU A 1 84 ? -17.037 -12.564 25.072 1.00 61.72 84 GLU A N 1
ATOM 640 C CA . GLU A 1 84 ? -17.921 -11.786 24.203 1.00 61.72 84 GLU A CA 1
ATOM 641 C C . GLU A 1 84 ? -17.136 -11.343 22.946 1.00 61.72 84 GLU A C 1
ATOM 643 O O . GLU A 1 84 ? -16.052 -10.764 23.047 1.00 61.72 84 GLU A O 1
ATOM 648 N N . LYS A 1 85 ? -17.654 -11.605 21.736 1.00 65.06 85 LYS A N 1
ATOM 649 C CA . LYS A 1 85 ? -17.096 -11.077 20.470 1.00 65.06 85 LYS A CA 1
ATOM 650 C C . LYS A 1 85 ? -17.482 -9.600 20.314 1.00 65.06 85 LYS A C 1
ATOM 652 O O . LYS A 1 85 ? -18.440 -9.283 19.614 1.00 65.06 85 LYS A O 1
ATOM 657 N N . LEU A 1 86 ? -16.770 -8.710 20.998 1.00 75.62 86 LEU A N 1
ATOM 658 C CA . LEU A 1 86 ? -17.158 -7.300 21.147 1.00 75.62 86 LEU A CA 1
ATOM 659 C C . LEU A 1 86 ? -16.846 -6.426 19.924 1.00 75.62 86 LEU A C 1
ATOM 661 O O . LEU A 1 86 ? -17.511 -5.416 19.704 1.00 75.62 86 LEU A O 1
ATOM 665 N N . TRP A 1 87 ? -15.855 -6.798 19.110 1.00 80.31 87 TRP A N 1
ATOM 666 C CA . TRP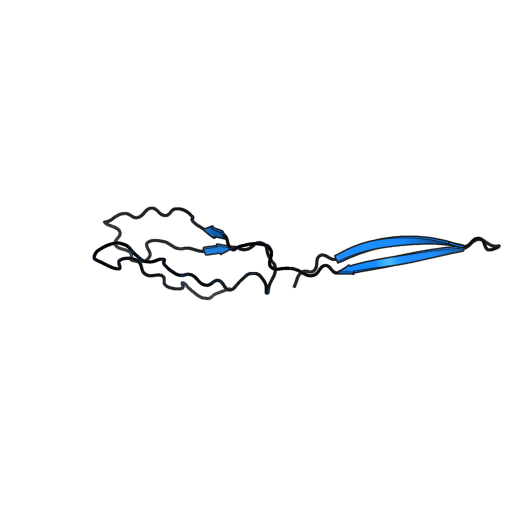 A 1 87 ? -15.421 -5.970 17.982 1.00 80.31 87 TRP A CA 1
ATOM 667 C C . TRP A 1 87 ? -16.052 -6.423 16.667 1.00 80.31 87 TRP A C 1
ATOM 669 O O . TRP A 1 87 ? -16.050 -7.611 16.330 1.00 80.31 87 TRP A O 1
ATOM 679 N N . ARG A 1 88 ? -16.539 -5.456 15.882 1.00 82.62 88 ARG A N 1
ATOM 680 C CA . ARG A 1 88 ? -17.073 -5.664 14.532 1.00 82.62 88 ARG A CA 1
ATOM 681 C C . ARG A 1 88 ? -16.498 -4.623 13.582 1.00 82.62 88 ARG A C 1
ATOM 683 O O . ARG A 1 88 ? -16.545 -3.433 13.873 1.00 82.62 88 ARG A O 1
ATOM 690 N N . ILE A 1 89 ? -16.026 -5.075 12.423 1.00 85.31 89 ILE A N 1
ATOM 691 C CA . ILE A 1 89 ? -15.620 -4.192 11.327 1.00 85.31 89 ILE A CA 1
ATOM 692 C C . ILE A 1 89 ? -16.816 -3.982 10.402 1.00 85.31 89 ILE A C 1
ATOM 694 O O . ILE A 1 89 ? -17.478 -4.937 9.996 1.00 85.31 89 ILE A O 1
ATOM 698 N N . THR A 1 90 ? -17.082 -2.728 10.054 1.00 84.62 90 THR A N 1
ATOM 699 C CA . THR A 1 90 ? -18.070 -2.349 9.041 1.00 84.62 90 THR A CA 1
ATOM 700 C C . THR A 1 90 ? -17.428 -1.392 8.054 1.00 84.62 90 THR A C 1
ATOM 702 O O . THR A 1 90 ? -16.762 -0.444 8.465 1.00 84.62 90 THR A O 1
ATOM 705 N N . LYS A 1 91 ? -17.649 -1.615 6.757 1.00 84.06 91 LYS A N 1
ATOM 706 C CA . LYS A 1 91 ? -17.182 -0.704 5.711 1.00 84.06 91 LYS A CA 1
ATOM 707 C C . LYS A 1 91 ? -17.940 0.624 5.814 1.00 84.06 91 LYS A C 1
ATOM 709 O O . LYS A 1 91 ? -19.168 0.623 5.837 1.00 84.06 91 LYS A O 1
ATOM 714 N N . LEU A 1 92 ? -17.214 1.737 5.878 1.00 79.31 92 LEU A N 1
ATOM 715 C CA . LEU A 1 92 ? -17.783 3.087 5.848 1.00 79.31 92 LEU A CA 1
ATOM 716 C C . LEU A 1 92 ? -17.748 3.619 4.405 1.00 79.31 92 LEU A C 1
ATOM 718 O O . LEU A 1 92 ? -16.794 3.324 3.693 1.00 79.31 92 LEU A O 1
ATOM 722 N N . ASN A 1 93 ? -18.811 4.326 3.989 1.00 63.25 93 ASN A N 1
ATOM 723 C CA . ASN A 1 93 ? -19.049 4.995 2.693 1.00 63.25 93 ASN A CA 1
ATOM 724 C C . ASN A 1 93 ? -18.027 4.725 1.565 1.00 63.25 93 ASN A C 1
ATOM 726 O O . ASN A 1 93 ? -16.915 5.241 1.570 1.00 63.25 93 ASN A O 1
ATOM 730 N N . THR A 1 94 ? -18.452 3.988 0.535 1.00 52.81 94 THR A N 1
ATOM 731 C CA . THR A 1 94 ? -17.677 3.629 -0.670 1.00 52.81 94 THR A CA 1
ATOM 732 C C . THR A 1 94 ? -17.574 4.754 -1.704 1.00 52.81 94 THR A C 1
ATOM 734 O O . THR A 1 94 ? -17.910 4.539 -2.866 1.00 52.81 94 THR A O 1
ATOM 737 N N . LEU A 1 95 ? -17.161 5.954 -1.313 1.00 46.72 95 LEU A N 1
ATOM 738 C CA . LEU A 1 95 ? -16.878 7.012 -2.286 1.00 46.72 95 LEU A CA 1
ATOM 739 C C . LEU A 1 95 ? -15.367 7.189 -2.367 1.00 46.72 95 LEU A C 1
ATOM 741 O O . LEU A 1 95 ? -14.766 7.880 -1.548 1.00 46.72 95 LEU A O 1
ATOM 745 N N . HIS A 1 96 ? -14.798 6.444 -3.312 1.00 46.53 96 HIS A N 1
ATOM 746 C CA . HIS A 1 96 ? -13.482 6.689 -3.886 1.00 46.53 96 HIS A CA 1
ATOM 747 C C . HIS A 1 96 ? -13.579 7.817 -4.915 1.00 46.53 96 HIS A C 1
ATOM 749 O O . HIS A 1 96 ?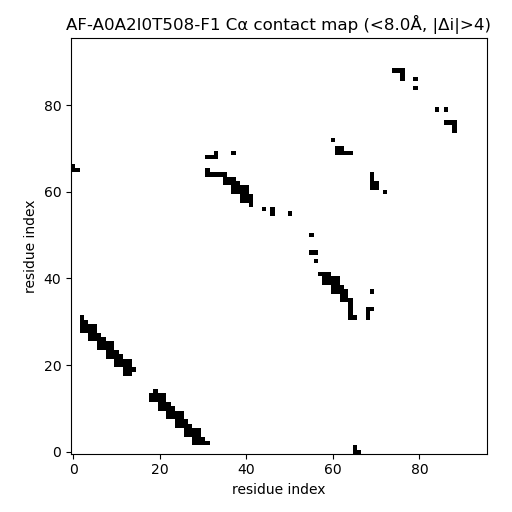 -14.645 7.905 -5.572 1.00 46.53 96 HIS A O 1
#

Solvent-accessible surface area (backbone atoms only — not comparable to full-atom values): 6947 Å² total; per-residue (Å²): 118,80,64,59,70,48,78,46,80,47,80,47,81,42,95,49,92,76,68,46,76,50,77,47,78,46,81,44,79,48,81,88,67,80,80,64,69,78,41,67,39,68,84,74,83,82,79,66,93,81,58,87,58,91,81,68,75,81,75,49,72,52,48,87,41,57,62,80,60,31,73,85,85,88,88,81,82,72,90,76,85,66,101,63,88,82,80,80,90,75,92,72,82,93,77,128

Secondary structure (DSSP, 8-state):
----EEEEEEEEEE--SS-EEEEEEEEEEPPP------EEE-S-----TT---S-----EEE-SSPTTSSPSP--------SSS-------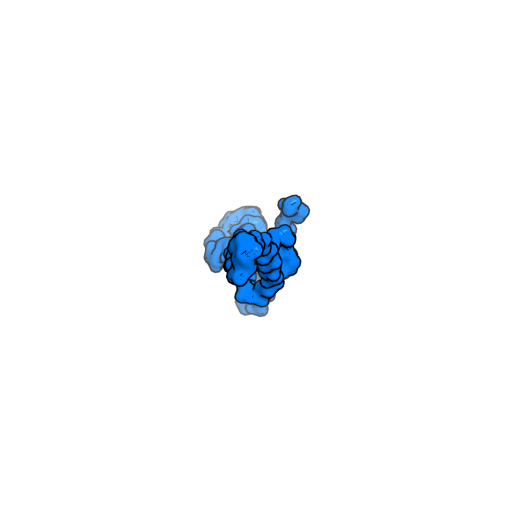-----

Mean predicted aligned error: 10.04 Å

Organism: NCBI:txid1758121

Radius of gyration: 26.32 Å; Cα contacts (8 Å, |Δi|>4): 100; chains: 1; bounding box: 56×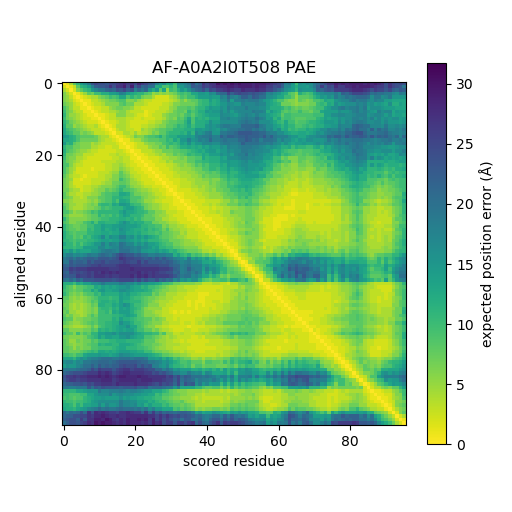28×73 Å